Protein AF-A0A6H9HE46-F1 (afdb_monomer_lite)

Structure (mmCIF, N/CA/C/O backbone):
data_AF-A0A6H9HE46-F1
#
_entry.id   AF-A0A6H9HE46-F1
#
loop_
_atom_site.group_PDB
_atom_site.id
_atom_site.type_symbol
_atom_site.label_atom_id
_atom_site.label_alt_id
_atom_site.label_comp_id
_atom_site.label_asym_id
_atom_site.label_entity_id
_atom_site.label_seq_id
_atom_site.pdbx_PDB_ins_code
_atom_site.Cartn_x
_atom_site.Cartn_y
_atom_site.Cartn_z
_atom_site.occupancy
_atom_site.B_iso_or_equiv
_atom_site.auth_seq_id
_atom_site.auth_comp_id
_atom_site.auth_asym_id
_atom_site.auth_atom_id
_atom_site.pdbx_PDB_model_num
ATOM 1 N N . MET A 1 1 ? 27.588 -16.970 -37.500 1.00 55.94 1 MET A N 1
ATOM 2 C CA . MET A 1 1 ? 26.238 -16.510 -37.918 1.00 55.94 1 MET A CA 1
ATOM 3 C C . MET A 1 1 ? 25.131 -16.925 -36.944 1.00 55.94 1 MET A C 1
ATOM 5 O O . MET A 1 1 ? 24.360 -16.052 -36.568 1.00 55.94 1 MET A O 1
ATOM 9 N N . LEU A 1 2 ? 25.079 -18.179 -36.468 1.00 60.00 2 LEU A N 1
ATOM 10 C CA . LEU A 1 2 ? 24.077 -18.657 -35.490 1.00 60.00 2 LEU A CA 1
ATOM 11 C C . LEU A 1 2 ? 24.000 -17.838 -34.185 1.00 60.00 2 LEU A C 1
ATOM 13 O O . LEU A 1 2 ? 22.907 -17.497 -33.747 1.00 60.00 2 LEU A O 1
ATOM 17 N N . SER A 1 3 ? 25.140 -17.443 -33.608 1.00 67.25 3 SER A N 1
ATOM 18 C CA . SER A 1 3 ? 25.169 -16.643 -32.368 1.00 67.25 3 SER A CA 1
ATOM 19 C C . SER A 1 3 ? 24.551 -15.243 -32.541 1.00 67.25 3 SER A C 1
ATOM 21 O O . SER A 1 3 ? 23.780 -14.802 -31.695 1.00 67.25 3 SER A O 1
ATOM 23 N N . ALA A 1 4 ? 24.781 -14.574 -33.677 1.00 70.12 4 ALA A N 1
ATOM 24 C CA . ALA A 1 4 ? 24.223 -13.246 -33.942 1.00 70.12 4 ALA A CA 1
ATOM 25 C C . ALA A 1 4 ? 22.704 -13.277 -34.197 1.00 70.12 4 ALA A C 1
ATOM 27 O O . ALA A 1 4 ? 21.994 -12.367 -33.769 1.00 70.12 4 ALA A O 1
ATOM 28 N N . MET A 1 5 ? 22.192 -14.321 -34.863 1.00 76.12 5 MET A N 1
ATOM 29 C CA . MET A 1 5 ? 20.745 -14.532 -35.011 1.00 76.12 5 MET A CA 1
ATOM 30 C C . MET A 1 5 ? 20.081 -14.854 -33.671 1.00 76.12 5 MET A C 1
ATOM 32 O O . MET A 1 5 ? 19.032 -14.290 -33.376 1.00 76.12 5 MET A O 1
ATOM 36 N N . PHE A 1 6 ? 20.710 -15.693 -32.843 1.00 78.00 6 PHE A N 1
ATOM 37 C CA . PHE A 1 6 ? 20.200 -16.031 -31.514 1.00 78.00 6 PHE A CA 1
ATOM 38 C C . PHE A 1 6 ? 20.142 -14.802 -30.597 1.00 78.00 6 PHE A C 1
ATOM 40 O O . PHE A 1 6 ? 19.105 -14.532 -30.004 1.00 78.00 6 PHE A O 1
ATOM 47 N N . ILE A 1 7 ? 21.203 -13.986 -30.560 1.00 81.00 7 ILE A N 1
ATOM 48 C CA . ILE A 1 7 ? 21.233 -12.733 -29.786 1.00 81.00 7 ILE A CA 1
ATOM 49 C C . ILE A 1 7 ? 20.117 -11.780 -30.238 1.00 81.00 7 ILE A C 1
ATOM 51 O O . ILE A 1 7 ? 19.385 -11.252 -29.405 1.00 81.00 7 ILE A O 1
ATOM 55 N N . ARG A 1 8 ? 19.937 -11.586 -31.551 1.00 82.56 8 ARG A N 1
ATOM 56 C CA . ARG A 1 8 ? 18.868 -10.722 -32.084 1.00 82.56 8 ARG A CA 1
ATOM 57 C C . ARG A 1 8 ? 17.475 -11.250 -31.743 1.00 82.56 8 ARG A C 1
ATOM 59 O O . ARG A 1 8 ? 16.624 -10.463 -31.344 1.00 82.56 8 ARG A O 1
ATOM 66 N N . ALA A 1 9 ? 17.255 -12.559 -31.858 1.00 84.50 9 ALA A N 1
ATOM 67 C CA . ALA A 1 9 ? 15.988 -13.183 -31.491 1.00 84.50 9 ALA A CA 1
ATOM 68 C C . ALA A 1 9 ? 15.675 -12.975 -30.003 1.00 84.50 9 ALA A C 1
ATOM 70 O O . ALA A 1 9 ? 14.571 -12.555 -29.669 1.00 84.50 9 ALA A O 1
ATOM 71 N N . THR A 1 10 ? 16.656 -13.164 -29.116 1.00 84.50 10 THR A N 1
ATOM 72 C CA . THR A 1 10 ? 16.484 -12.932 -27.676 1.00 84.50 10 THR A CA 1
ATOM 73 C C . THR A 1 10 ? 16.150 -11.474 -27.368 1.00 84.50 10 THR A C 1
ATOM 75 O O . THR A 1 10 ? 15.256 -11.222 -26.562 1.00 84.50 10 THR A O 1
ATOM 78 N N . ILE A 1 11 ? 16.800 -10.507 -28.027 1.00 86.31 11 ILE A N 1
ATOM 79 C CA . ILE A 1 11 ? 16.490 -9.075 -27.858 1.00 86.31 11 ILE A CA 1
ATOM 80 C C . ILE A 1 11 ? 15.048 -8.777 -28.282 1.00 86.31 11 ILE A C 1
ATOM 82 O O . ILE A 1 11 ? 14.308 -8.147 -27.529 1.00 86.31 11 ILE A O 1
ATOM 86 N N . VAL A 1 12 ? 14.628 -9.260 -29.455 1.00 86.56 12 VAL A N 1
ATOM 87 C CA . VAL A 1 12 ? 13.271 -9.032 -29.976 1.00 86.56 12 VAL A CA 1
ATOM 88 C C . VAL A 1 12 ? 12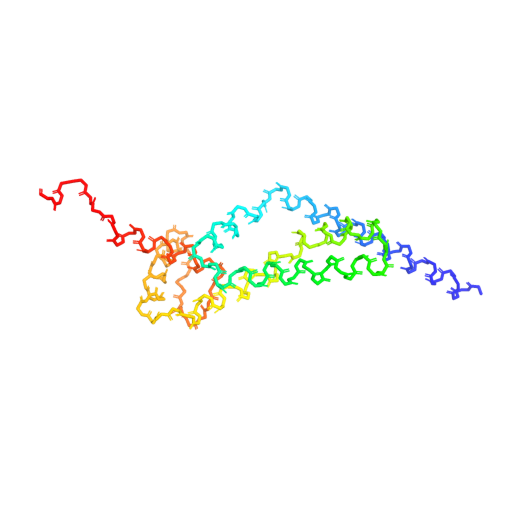.219 -9.674 -29.073 1.00 86.56 12 VAL A C 1
ATOM 90 O O . VAL A 1 12 ? 11.246 -9.016 -28.712 1.00 86.56 12 VAL A O 1
ATOM 93 N N . VAL A 1 13 ? 12.425 -10.922 -28.647 1.00 88.44 13 VAL A N 1
ATOM 94 C CA . VAL A 1 13 ? 11.508 -11.610 -27.724 1.00 88.44 13 VAL A CA 1
ATOM 95 C C . VAL A 1 13 ? 11.434 -10.870 -26.387 1.00 88.44 13 VAL A C 1
ATOM 97 O O . VAL A 1 13 ? 10.339 -10.634 -25.885 1.00 88.44 13 VAL A O 1
ATOM 100 N N . SER A 1 14 ? 12.569 -10.424 -25.843 1.00 82.75 14 SER A N 1
ATOM 101 C CA . SER A 1 14 ? 12.611 -9.660 -24.588 1.00 82.75 14 SER A CA 1
ATOM 102 C C . SER A 1 14 ? 11.872 -8.324 -24.704 1.00 82.75 14 SER A C 1
ATOM 104 O O . SER A 1 14 ? 11.118 -7.961 -23.803 1.00 82.75 14 SER A O 1
ATOM 106 N N . MET A 1 15 ? 12.027 -7.612 -25.827 1.00 84.94 15 MET A N 1
ATOM 107 C CA . MET A 1 15 ? 11.269 -6.387 -26.102 1.00 84.94 15 MET A CA 1
ATOM 108 C C . MET A 1 15 ? 9.767 -6.658 -26.198 1.00 84.94 15 MET A C 1
ATOM 110 O O . MET A 1 15 ? 8.986 -5.926 -25.598 1.00 84.94 15 MET A O 1
ATOM 114 N N . LEU A 1 16 ? 9.353 -7.710 -26.910 1.00 86.75 16 LEU A N 1
ATOM 115 C CA . LEU A 1 16 ? 7.938 -8.068 -27.033 1.00 86.75 16 LEU A CA 1
ATOM 116 C C . LEU A 1 16 ? 7.320 -8.411 -25.674 1.00 86.75 16 LEU A C 1
ATOM 118 O O . LEU A 1 16 ? 6.225 -7.944 -25.368 1.00 86.75 16 LEU A O 1
ATOM 122 N N . VAL A 1 17 ? 8.039 -9.161 -24.835 1.00 85.81 17 VAL A N 1
ATOM 123 C CA . VAL A 1 17 ? 7.607 -9.474 -23.465 1.00 85.81 17 VAL A CA 1
ATOM 124 C C . VAL A 1 17 ? 7.487 -8.201 -22.626 1.00 85.81 17 VAL A C 1
ATOM 126 O O . VAL A 1 17 ? 6.484 -8.023 -21.938 1.00 85.81 17 VAL A O 1
ATOM 129 N N . ALA A 1 18 ? 8.458 -7.288 -22.711 1.00 80.94 18 ALA A N 1
ATOM 130 C CA . ALA A 1 18 ? 8.410 -6.019 -21.988 1.00 80.94 18 ALA A CA 1
ATOM 131 C C . ALA A 1 18 ? 7.213 -5.155 -22.420 1.00 80.94 18 ALA A C 1
ATOM 133 O O . ALA A 1 18 ? 6.494 -4.629 -21.572 1.00 80.94 18 ALA A O 1
ATOM 134 N N . VAL A 1 19 ? 6.948 -5.053 -23.726 1.00 84.00 19 VAL A N 1
ATOM 135 C CA . VAL A 1 19 ? 5.790 -4.317 -24.260 1.00 84.00 19 VAL A CA 1
ATOM 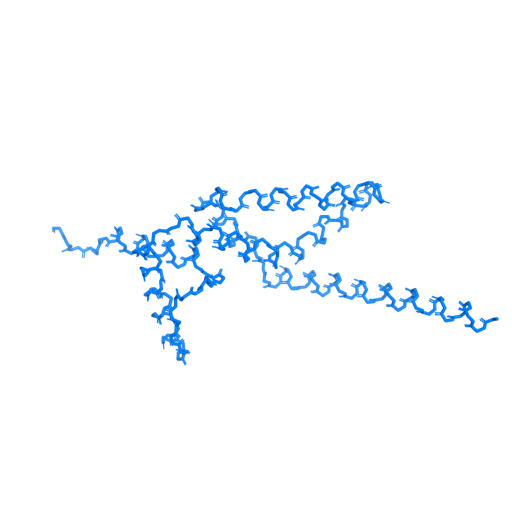136 C C . VAL A 1 19 ? 4.479 -4.954 -23.802 1.00 84.00 19 VAL A C 1
ATOM 138 O O . VAL A 1 19 ? 3.595 -4.245 -23.324 1.00 84.00 19 VAL A O 1
ATOM 141 N N . ALA A 1 20 ? 4.355 -6.281 -23.884 1.00 84.75 20 ALA A N 1
ATOM 142 C CA . ALA A 1 20 ? 3.165 -6.991 -23.424 1.00 84.75 20 ALA A CA 1
ATOM 143 C C . ALA A 1 20 ? 2.930 -6.804 -21.916 1.00 84.75 20 ALA A C 1
ATOM 145 O O . ALA A 1 20 ? 1.796 -6.579 -21.500 1.00 84.75 20 ALA A O 1
ATOM 146 N N . ALA A 1 21 ? 3.990 -6.829 -21.103 1.00 82.31 21 ALA A N 1
ATOM 147 C CA . ALA A 1 21 ? 3.908 -6.583 -19.666 1.00 82.31 21 ALA A CA 1
ATOM 148 C C . ALA A 1 21 ? 3.455 -5.149 -19.350 1.00 82.31 21 ALA A C 1
ATOM 150 O O . ALA A 1 21 ? 2.609 -4.951 -18.479 1.00 82.31 21 ALA A O 1
ATOM 151 N N . ILE A 1 22 ? 3.969 -4.154 -20.079 1.00 82.69 22 ILE A N 1
ATOM 152 C CA . ILE A 1 22 ? 3.571 -2.751 -19.919 1.00 82.69 22 ILE A CA 1
ATOM 153 C C . ILE A 1 22 ? 2.105 -2.556 -20.311 1.00 82.69 22 ILE A C 1
ATOM 155 O O . ILE A 1 22 ? 1.339 -1.980 -19.541 1.00 82.69 22 ILE A O 1
ATOM 159 N N . LEU A 1 23 ? 1.695 -3.060 -21.478 1.00 85.38 23 LEU A N 1
ATOM 160 C CA . LEU A 1 23 ? 0.317 -2.938 -21.957 1.00 85.38 23 LEU A CA 1
ATOM 161 C C . LEU A 1 23 ? -0.664 -3.695 -21.054 1.00 85.38 23 LEU A C 1
ATOM 163 O O . LEU A 1 23 ? -1.694 -3.144 -20.675 1.00 85.38 23 LEU A O 1
ATOM 167 N N . GLY A 1 24 ? -0.329 -4.923 -20.654 1.00 82.38 24 GLY A N 1
ATOM 168 C CA . GLY A 1 24 ? -1.127 -5.703 -19.708 1.00 82.38 24 GLY A CA 1
ATOM 169 C C . GLY A 1 24 ? -1.236 -5.019 -18.344 1.00 82.38 24 GLY A C 1
ATOM 170 O O . GLY A 1 24 ? -2.329 -4.917 -17.788 1.00 82.38 24 GLY A O 1
ATOM 171 N N . GLY A 1 25 ? -0.126 -4.472 -17.839 1.00 80.50 25 GLY A N 1
ATOM 172 C CA . GLY A 1 25 ? -0.104 -3.670 -16.618 1.00 80.50 25 GLY A CA 1
ATOM 173 C C . GLY A 1 25 ? -0.990 -2.428 -16.717 1.00 80.50 25 GLY A C 1
ATOM 174 O O . GLY A 1 25 ? -1.740 -2.140 -15.788 1.00 80.50 25 GLY A O 1
ATOM 175 N N . LEU A 1 26 ? -0.976 -1.737 -17.860 1.00 81.69 26 LEU A N 1
ATOM 176 C CA . LEU A 1 26 ? -1.824 -0.573 -18.115 1.00 81.69 26 LEU A CA 1
ATOM 177 C C . LEU A 1 26 ? -3.316 -0.936 -18.109 1.00 81.69 26 LEU A C 1
ATOM 179 O O . LEU A 1 26 ? -4.118 -0.236 -17.495 1.00 81.69 26 LEU A O 1
ATOM 183 N N . VAL A 1 27 ? -3.690 -2.049 -18.747 1.00 85.19 27 VAL A N 1
ATOM 184 C CA . VAL A 1 27 ? -5.078 -2.543 -18.755 1.00 85.19 27 VAL A CA 1
ATOM 185 C C . VAL A 1 27 ? -5.551 -2.843 -17.333 1.00 85.19 27 VAL A C 1
ATOM 187 O O . VAL A 1 27 ? -6.631 -2.399 -16.942 1.00 85.19 27 VAL A O 1
ATOM 190 N N . LEU A 1 28 ? -4.735 -3.537 -16.535 1.00 80.00 28 LEU A N 1
ATOM 191 C CA . LEU A 1 28 ? -5.055 -3.820 -15.133 1.00 80.00 28 LEU A CA 1
ATOM 192 C C . LEU A 1 28 ? -5.206 -2.537 -14.311 1.00 80.00 28 LEU A C 1
ATOM 194 O O . LEU A 1 28 ? -6.128 -2.429 -13.503 1.00 80.00 28 LEU A O 1
ATOM 198 N N . LEU A 1 29 ? -4.335 -1.556 -14.549 1.00 81.62 29 LEU A N 1
ATOM 199 C CA . LEU A 1 29 ? -4.355 -0.271 -13.861 1.00 81.62 29 LEU A CA 1
ATOM 200 C C . LEU A 1 29 ? -5.634 0.527 -14.156 1.00 81.62 29 LEU A C 1
ATOM 202 O O . LEU A 1 29 ? -6.172 1.168 -13.255 1.00 81.62 29 LEU A O 1
ATOM 206 N N . LEU A 1 30 ? -6.145 0.451 -15.388 1.00 83.56 30 LEU A N 1
ATOM 207 C CA . LEU A 1 30 ? -7.397 1.095 -15.792 1.00 83.56 30 LEU A CA 1
ATOM 208 C C . LEU A 1 30 ? -8.639 0.358 -15.272 1.00 83.56 30 LEU A C 1
ATOM 210 O O . LEU A 1 30 ? -9.610 0.999 -14.881 1.00 83.56 30 LEU A O 1
ATOM 214 N N . GLN A 1 31 ? -8.620 -0.977 -15.242 1.00 84.56 31 GLN A N 1
ATOM 215 C CA . GLN A 1 31 ? -9.752 -1.774 -14.752 1.00 84.56 31 GLN A CA 1
ATOM 216 C C . GLN A 1 31 ? -9.879 -1.754 -13.226 1.00 84.56 31 GLN A C 1
ATOM 218 O O . GLN A 1 31 ? -10.983 -1.842 -12.687 1.00 84.56 31 GLN A O 1
ATOM 223 N N . ARG A 1 32 ? -8.750 -1.694 -12.515 1.00 81.06 32 ARG A N 1
ATOM 224 C CA . ARG A 1 32 ? -8.687 -1.740 -11.052 1.00 81.06 32 ARG A CA 1
ATOM 225 C C . ARG A 1 32 ? -7.713 -0.679 -10.544 1.00 81.06 32 ARG A C 1
ATOM 227 O O . ARG A 1 32 ? -6.598 -1.011 -10.132 1.00 81.06 32 ARG A O 1
ATOM 234 N N . PRO A 1 33 ? -8.132 0.597 -10.550 1.00 82.19 33 PRO A N 1
ATOM 235 C CA . PRO A 1 33 ? -7.285 1.685 -10.098 1.00 82.19 33 PRO A CA 1
ATOM 236 C C . PRO A 1 33 ? -6.968 1.523 -8.611 1.00 82.19 33 PRO A C 1
ATOM 238 O O . PRO A 1 33 ? -7.854 1.540 -7.757 1.00 82.19 33 PRO A O 1
ATOM 241 N N . TRP A 1 34 ? -5.688 1.358 -8.288 1.00 84.12 34 TRP A N 1
ATOM 242 C CA . TRP A 1 34 ? -5.232 1.187 -6.907 1.00 84.12 34 TRP A CA 1
ATOM 243 C C . TRP A 1 34 ? -5.087 2.523 -6.168 1.00 84.12 34 TRP A C 1
ATOM 245 O O . TRP A 1 34 ? -5.156 2.564 -4.940 1.00 84.12 34 TRP A O 1
ATOM 255 N N . TRP A 1 35 ? -4.896 3.629 -6.894 1.00 82.06 35 TRP A N 1
ATOM 256 C CA . TRP A 1 35 ? -4.601 4.931 -6.294 1.00 82.06 35 TRP A CA 1
ATOM 257 C C . TRP A 1 35 ? -5.686 5.452 -5.340 1.00 82.06 35 TRP A C 1
ATOM 259 O O . TRP A 1 35 ? -5.291 6.015 -4.324 1.00 82.06 35 TRP A O 1
ATOM 269 N N . PRO A 1 36 ? -7.010 5.250 -5.535 1.00 85.31 36 PRO A N 1
ATOM 270 C CA . PRO A 1 36 ? -7.994 5.760 -4.581 1.00 85.31 36 PRO A CA 1
ATOM 271 C C . PRO A 1 36 ? -7.842 5.111 -3.202 1.00 85.31 36 PRO A C 1
ATOM 273 O O . PRO A 1 36 ? -7.938 5.787 -2.178 1.00 85.31 36 PRO A O 1
ATOM 276 N N . SER A 1 37 ? -7.550 3.805 -3.165 1.00 84.62 37 SER A N 1
ATOM 277 C CA . SER A 1 37 ? -7.372 3.085 -1.904 1.00 84.62 37 SER A CA 1
ATOM 278 C C . SER A 1 37 ? -6.086 3.513 -1.202 1.00 84.62 37 SER A C 1
ATOM 280 O O . SER A 1 37 ? -6.107 3.738 0.005 1.00 84.62 37 SER A O 1
ATOM 282 N N . VAL A 1 38 ? -4.992 3.697 -1.944 1.00 85.56 38 VAL A N 1
ATOM 283 C CA . VAL A 1 38 ? -3.713 4.138 -1.374 1.00 85.56 38 VAL A CA 1
ATOM 284 C C . VAL A 1 38 ? -3.751 5.604 -0.949 1.00 85.56 38 VAL A C 1
ATOM 286 O O . VAL A 1 38 ? -3.196 5.928 0.097 1.00 85.56 38 VAL A O 1
ATOM 289 N N . VAL A 1 39 ? -4.451 6.484 -1.672 1.00 87.75 39 VAL A N 1
ATOM 290 C CA . VAL A 1 39 ? -4.677 7.877 -1.248 1.00 87.75 39 VAL A CA 1
ATOM 291 C C . VAL A 1 39 ? -5.450 7.903 0.068 1.00 87.75 39 VAL A C 1
ATOM 293 O O . VAL A 1 39 ? -5.022 8.567 1.011 1.00 87.75 39 VAL A O 1
ATOM 296 N N . PHE A 1 40 ? -6.528 7.119 0.178 1.00 87.38 40 PHE A N 1
ATOM 297 C CA . PHE A 1 40 ? -7.275 6.999 1.430 1.00 87.38 40 PHE A CA 1
ATOM 298 C C . PHE A 1 40 ? -6.393 6.471 2.574 1.00 87.38 40 PHE A C 1
ATOM 300 O O . PHE A 1 40 ? -6.346 7.071 3.645 1.00 87.38 40 PHE A O 1
ATOM 307 N N . GLN A 1 41 ? -5.648 5.386 2.345 1.00 87.94 41 GLN A N 1
ATOM 308 C CA . GLN A 1 41 ? -4.760 4.792 3.352 1.00 87.94 41 GLN A CA 1
ATOM 309 C C . GLN A 1 41 ? -3.631 5.743 3.768 1.00 87.94 41 GLN A C 1
ATOM 311 O O . GLN A 1 41 ? -3.287 5.809 4.945 1.00 87.94 41 GLN A O 1
ATOM 316 N N . THR A 1 42 ? -3.107 6.536 2.832 1.00 88.25 42 THR A N 1
ATOM 317 C CA . THR A 1 42 ? -2.129 7.593 3.124 1.00 88.25 42 THR A CA 1
ATOM 318 C C . THR A 1 42 ? -2.737 8.695 3.979 1.00 88.25 42 THR A C 1
ATOM 320 O O . THR A 1 42 ? -2.078 9.164 4.899 1.00 88.25 42 THR A O 1
ATOM 323 N N . GLY A 1 43 ? -3.993 9.072 3.729 1.00 87.75 43 GLY A N 1
ATOM 324 C CA . GLY A 1 43 ? -4.715 10.028 4.569 1.00 87.75 43 GLY A CA 1
ATOM 325 C C . GLY A 1 43 ? -4.895 9.533 6.006 1.00 87.75 43 GLY A C 1
ATOM 326 O O . GLY A 1 43 ? -4.708 10.302 6.942 1.00 87.75 43 GLY A O 1
ATOM 327 N N . GLN A 1 44 ? -5.187 8.241 6.188 1.00 87.31 44 GLN A N 1
ATOM 328 C CA . GLN A 1 44 ? -5.339 7.631 7.516 1.00 87.31 44 GLN A CA 1
ATOM 329 C C . GLN A 1 44 ? -3.996 7.432 8.233 1.00 87.31 44 GLN A C 1
ATOM 331 O O . GLN A 1 44 ? -3.884 7.635 9.439 1.00 87.31 44 GLN A O 1
ATOM 336 N N . ARG A 1 45 ? -2.955 7.007 7.504 1.00 88.50 45 ARG A N 1
ATOM 337 C CA . ARG A 1 45 ? -1.645 6.637 8.062 1.00 88.50 45 ARG A CA 1
ATOM 338 C C . ARG A 1 45 ? -0.498 7.251 7.250 1.00 88.50 45 ARG A C 1
ATOM 340 O O . ARG A 1 45 ? 0.299 6.523 6.649 1.00 88.50 45 ARG A O 1
ATOM 347 N N . PRO A 1 46 ? -0.332 8.586 7.276 1.00 90.00 46 PRO A N 1
ATOM 348 C CA . PRO A 1 46 ? 0.648 9.271 6.433 1.00 90.00 46 PRO A CA 1
ATOM 349 C C . PRO A 1 46 ? 2.081 8.840 6.747 1.00 90.00 46 PRO A C 1
ATOM 351 O O . PRO A 1 46 ? 2.864 8.596 5.835 1.00 90.00 46 PRO A O 1
ATOM 354 N N . ARG A 1 47 ? 2.416 8.644 8.029 1.00 90.25 47 ARG A N 1
ATOM 355 C CA . ARG A 1 47 ? 3.757 8.203 8.452 1.00 90.25 47 ARG A CA 1
ATOM 356 C C . ARG A 1 47 ? 4.124 6.803 7.953 1.00 90.25 47 ARG A C 1
ATOM 358 O O . ARG A 1 47 ? 5.303 6.528 7.772 1.00 90.25 47 ARG A O 1
ATOM 365 N N . ALA A 1 48 ? 3.136 5.938 7.722 1.00 89.62 48 ALA A N 1
ATOM 366 C CA . ALA A 1 48 ? 3.374 4.590 7.218 1.00 89.62 48 ALA A CA 1
ATOM 367 C C . ALA A 1 48 ? 3.451 4.555 5.685 1.00 89.62 48 ALA A C 1
ATOM 369 O O . ALA A 1 48 ? 4.287 3.839 5.151 1.00 89.62 48 ALA A O 1
ATOM 370 N N . TYR A 1 49 ? 2.621 5.325 4.970 1.00 90.25 49 TYR A N 1
ATOM 371 C CA . TYR A 1 49 ? 2.516 5.248 3.503 1.00 90.25 49 TYR A CA 1
ATOM 372 C C . TYR A 1 49 ? 3.374 6.272 2.758 1.00 90.25 49 TYR A C 1
ATOM 374 O O . TYR A 1 49 ? 3.966 5.934 1.732 1.00 90.25 49 TYR A O 1
ATOM 382 N N . ALA A 1 50 ? 3.471 7.510 3.255 1.00 90.06 50 ALA A N 1
ATOM 383 C CA . ALA A 1 50 ? 4.134 8.597 2.536 1.00 90.06 50 ALA A CA 1
ATOM 384 C C . ALA A 1 50 ? 5.624 8.323 2.253 1.00 90.06 50 ALA A C 1
ATOM 386 O O . ALA A 1 50 ? 6.037 8.547 1.114 1.00 90.06 50 ALA A O 1
ATOM 387 N N . PRO A 1 51 ? 6.431 7.775 3.191 1.00 91.69 51 PRO A N 1
ATOM 388 C CA . PRO A 1 51 ? 7.832 7.463 2.906 1.00 91.69 51 PRO A CA 1
ATOM 389 C C . PRO A 1 51 ? 7.996 6.427 1.791 1.00 91.69 51 PRO A C 1
ATOM 391 O O . PRO A 1 51 ? 8.872 6.572 0.942 1.00 91.69 51 PRO A O 1
ATOM 394 N N . TRP A 1 52 ? 7.132 5.407 1.746 1.00 91.00 52 TRP A N 1
ATOM 395 C CA . TRP A 1 52 ? 7.173 4.394 0.690 1.00 91.00 52 TRP A CA 1
ATOM 396 C C . TRP A 1 52 ? 6.708 4.952 -0.653 1.00 91.00 52 TRP A C 1
ATOM 398 O O . TRP A 1 52 ? 7.358 4.691 -1.661 1.00 91.00 52 TRP A O 1
ATOM 408 N N . LEU A 1 53 ? 5.635 5.747 -0.686 1.00 89.56 53 LEU A N 1
ATOM 409 C CA . LEU A 1 53 ? 5.158 6.406 -1.908 1.00 89.56 53 LEU A CA 1
ATOM 410 C C . LEU A 1 53 ? 6.215 7.339 -2.496 1.00 89.56 53 LEU A C 1
ATOM 412 O O . LEU A 1 53 ? 6.617 7.163 -3.643 1.00 89.56 53 LEU A O 1
ATOM 416 N N . ILE A 1 54 ? 6.697 8.289 -1.695 1.00 91.25 54 ILE A N 1
ATOM 417 C CA . ILE A 1 54 ? 7.663 9.297 -2.139 1.00 91.25 54 ILE A CA 1
ATOM 418 C C . ILE A 1 54 ? 9.002 8.635 -2.457 1.00 91.25 54 ILE A C 1
ATOM 420 O O . ILE A 1 54 ? 9.571 8.889 -3.513 1.00 91.25 54 ILE A O 1
ATOM 424 N N . GLY A 1 55 ? 9.491 7.753 -1.581 1.00 91.69 55 GLY A N 1
ATOM 425 C CA . GLY A 1 55 ? 10.789 7.102 -1.744 1.00 91.69 55 GLY A CA 1
ATOM 426 C C . GLY A 1 55 ? 10.848 6.198 -2.972 1.00 91.69 55 GLY A C 1
ATOM 427 O O . GLY A 1 55 ? 11.803 6.273 -3.741 1.00 91.69 55 GLY A O 1
ATOM 428 N N . THR A 1 56 ? 9.818 5.377 -3.204 1.00 92.25 56 THR A N 1
ATOM 429 C CA . THR A 1 56 ? 9.790 4.506 -4.392 1.00 92.25 56 THR A CA 1
ATOM 430 C C . THR A 1 56 ? 9.604 5.303 -5.679 1.00 92.25 56 THR A C 1
ATOM 432 O O . THR A 1 56 ? 10.256 4.985 -6.671 1.00 92.25 56 THR A O 1
ATOM 435 N N . PHE A 1 57 ? 8.774 6.353 -5.669 1.00 92.75 57 PHE A N 1
ATOM 436 C CA . PHE A 1 57 ? 8.608 7.218 -6.834 1.00 92.75 57 PHE A CA 1
ATOM 437 C C . PHE A 1 57 ? 9.907 7.950 -7.165 1.00 92.75 57 PHE A C 1
ATOM 439 O O . PHE A 1 57 ? 10.367 7.888 -8.301 1.00 92.75 57 PHE A O 1
ATOM 446 N N . ALA A 1 58 ? 10.539 8.577 -6.168 1.00 92.94 58 ALA A N 1
ATOM 447 C CA . ALA A 1 58 ? 11.805 9.278 -6.338 1.00 92.94 58 ALA A CA 1
ATOM 448 C C . ALA A 1 58 ? 12.901 8.339 -6.856 1.00 92.94 58 ALA A C 1
ATOM 450 O O . ALA A 1 58 ? 13.599 8.690 -7.803 1.00 92.94 58 ALA A O 1
ATOM 451 N N . ALA A 1 59 ? 13.015 7.127 -6.302 1.00 92.44 59 ALA A N 1
ATOM 452 C CA . ALA A 1 59 ? 13.990 6.144 -6.763 1.00 92.44 59 ALA A CA 1
ATOM 453 C C . ALA A 1 59 ? 13.790 5.792 -8.244 1.00 92.44 59 ALA A C 1
ATOM 455 O O . ALA A 1 59 ? 14.737 5.838 -9.026 1.00 92.44 59 ALA A O 1
ATOM 456 N N . VAL A 1 60 ? 12.556 5.486 -8.652 1.00 91.81 60 VAL A N 1
ATOM 457 C CA . VAL A 1 60 ? 12.260 5.106 -10.039 1.00 91.81 60 VAL A CA 1
ATOM 458 C C . VAL A 1 60 ? 12.411 6.299 -10.989 1.00 91.81 60 VAL A C 1
ATOM 460 O O . VAL A 1 60 ? 12.995 6.143 -12.057 1.00 91.81 60 VAL A O 1
ATOM 463 N N . ALA A 1 61 ? 11.972 7.495 -10.594 1.00 90.19 61 ALA A N 1
ATOM 464 C CA . ALA A 1 61 ? 12.125 8.719 -11.378 1.00 90.19 61 ALA A CA 1
ATOM 465 C C . ALA A 1 61 ? 13.600 9.085 -11.605 1.00 90.19 61 ALA A C 1
ATOM 467 O O . ALA A 1 61 ? 13.984 9.379 -12.737 1.00 90.19 61 ALA A O 1
ATOM 468 N N . VAL A 1 62 ? 14.431 9.013 -10.557 1.00 92.81 62 VAL A N 1
ATOM 469 C CA . VAL A 1 62 ? 15.878 9.256 -10.650 1.00 92.81 62 VAL A CA 1
ATOM 470 C C . VAL A 1 62 ? 16.524 8.227 -11.568 1.00 92.81 62 VAL A C 1
ATOM 472 O O . VAL A 1 62 ? 17.185 8.619 -12.521 1.00 92.81 62 VAL A O 1
ATOM 475 N N . LEU A 1 63 ? 16.279 6.929 -11.356 1.00 91.25 63 LEU A N 1
ATOM 476 C CA . LEU A 1 63 ? 16.828 5.877 -12.219 1.00 91.25 63 LEU A CA 1
ATOM 477 C C . LEU A 1 63 ? 16.403 6.079 -13.681 1.00 91.25 63 LEU A C 1
ATOM 479 O O . LEU A 1 63 ? 17.243 6.079 -14.578 1.00 91.25 63 LEU A O 1
ATOM 483 N N . GLY A 1 64 ? 15.114 6.318 -13.926 1.00 90.38 64 GLY A N 1
ATOM 484 C CA . GLY A 1 64 ? 14.584 6.577 -15.262 1.00 90.38 64 GLY A CA 1
ATOM 485 C C . GLY A 1 64 ? 15.27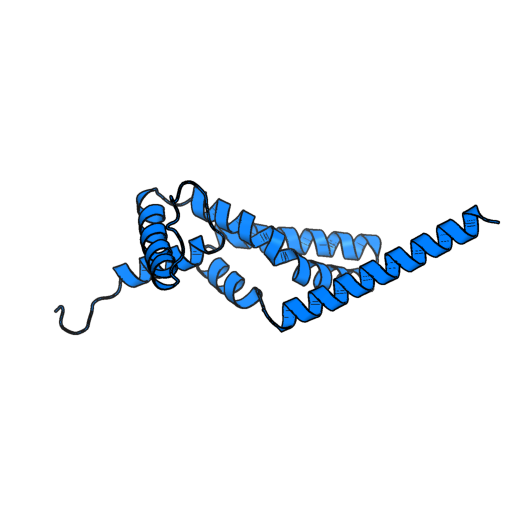1 7.748 -15.950 1.00 90.38 64 GLY A C 1
ATOM 486 O O . GLY A 1 64 ? 15.720 7.622 -17.088 1.00 90.38 64 GLY A O 1
ATOM 487 N N . TYR A 1 65 ? 15.396 8.871 -15.244 1.00 90.50 65 TYR A N 1
ATOM 488 C CA . TYR A 1 65 ? 16.040 10.064 -15.773 1.00 90.50 65 TYR A CA 1
ATOM 489 C C . TYR A 1 65 ? 17.540 9.857 -16.021 1.00 90.50 65 TYR A C 1
ATOM 491 O O . TYR A 1 65 ? 18.042 10.224 -17.080 1.00 90.50 65 TYR A O 1
ATOM 499 N N . THR A 1 66 ? 18.257 9.226 -15.087 1.00 91.69 66 THR A N 1
ATOM 500 C CA . THR A 1 66 ? 19.702 8.989 -15.204 1.00 91.69 66 THR A CA 1
ATOM 501 C C . THR A 1 66 ? 20.048 8.058 -16.368 1.00 91.69 66 THR A C 1
ATOM 503 O O . THR A 1 66 ? 21.038 8.303 -17.051 1.00 91.69 66 THR A O 1
ATOM 506 N N . PHE A 1 67 ? 19.251 7.014 -16.626 1.00 88.56 67 PHE A N 1
ATOM 507 C CA . PHE A 1 67 ? 19.554 6.035 -17.680 1.00 88.56 67 PHE A CA 1
ATOM 508 C C . PHE A 1 67 ? 19.008 6.403 -19.066 1.00 88.56 67 PHE A C 1
ATOM 510 O O . PHE A 1 67 ? 19.591 6.001 -20.070 1.00 88.56 67 PHE A O 1
ATOM 517 N N . LEU A 1 68 ? 17.882 7.119 -19.142 1.00 86.25 68 LEU A N 1
ATOM 518 C CA . LEU A 1 68 ? 17.123 7.304 -20.389 1.00 86.25 68 LEU A CA 1
ATOM 519 C C . LEU A 1 68 ? 16.714 8.772 -20.644 1.00 86.25 68 LEU A C 1
ATOM 521 O O . LEU A 1 68 ? 15.960 9.055 -21.578 1.00 86.25 68 LEU A O 1
ATOM 525 N N . GLY A 1 69 ? 17.190 9.719 -19.830 1.00 84.81 69 GLY A N 1
ATOM 526 C CA . GLY A 1 69 ? 16.902 11.148 -19.970 1.00 84.81 69 GLY A CA 1
ATOM 527 C C . GLY A 1 69 ? 15.417 11.491 -19.795 1.00 84.81 69 GLY A C 1
ATOM 528 O O . GLY A 1 69 ? 14.686 10.837 -19.050 1.00 84.81 69 GLY A O 1
ATOM 529 N N . GLY A 1 70 ? 14.941 12.523 -20.502 1.00 80.00 70 GLY A N 1
ATOM 530 C CA . GLY A 1 70 ? 13.557 13.010 -20.384 1.00 80.00 70 GLY A CA 1
ATOM 531 C C . GLY A 1 70 ? 12.488 11.970 -20.750 1.00 80.00 70 GLY A C 1
ATOM 532 O O . GLY A 1 70 ? 11.486 11.847 -20.049 1.00 80.00 70 GLY A O 1
ATOM 533 N N . ALA A 1 71 ? 12.720 11.160 -21.790 1.00 80.06 71 ALA A N 1
ATOM 534 C CA . ALA A 1 71 ? 11.824 10.055 -22.155 1.00 80.06 71 ALA A CA 1
ATOM 535 C C . ALA A 1 71 ? 11.826 8.933 -21.096 1.00 80.06 71 ALA A C 1
ATOM 537 O O . ALA A 1 71 ? 10.808 8.277 -20.861 1.00 80.06 71 ALA A O 1
ATOM 538 N N . GLY A 1 72 ? 12.956 8.763 -20.407 1.00 81.88 72 GLY A N 1
ATOM 539 C CA . GLY A 1 72 ? 13.117 7.857 -19.279 1.00 81.88 72 GLY A CA 1
ATOM 540 C C . GLY A 1 72 ? 12.188 8.138 -18.112 1.00 81.88 72 GLY A C 1
ATOM 541 O O . GLY A 1 72 ? 11.651 7.203 -17.524 1.00 81.88 72 GLY A O 1
ATOM 542 N N . LEU A 1 73 ? 11.944 9.415 -17.806 1.00 85.81 73 LEU A N 1
ATOM 543 C CA . LEU A 1 73 ? 11.073 9.813 -16.701 1.00 85.81 73 LEU A CA 1
ATOM 544 C C . LEU A 1 73 ? 9.621 9.361 -16.919 1.00 85.81 73 LEU A C 1
ATOM 546 O O . LEU A 1 73 ? 8.988 8.864 -15.987 1.00 85.81 73 LEU A O 1
ATOM 550 N N . ALA A 1 74 ? 9.103 9.487 -18.144 1.00 83.88 74 ALA A N 1
ATOM 551 C CA . ALA A 1 74 ? 7.743 9.063 -18.479 1.00 83.88 74 ALA A CA 1
ATOM 552 C C . ALA A 1 74 ? 7.585 7.539 -18.357 1.00 83.88 74 ALA A C 1
ATOM 554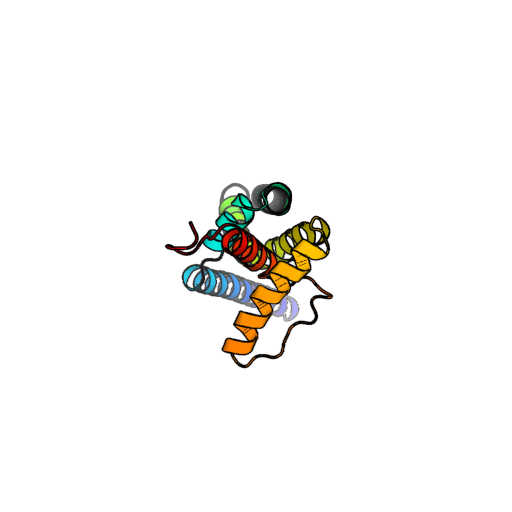 O O . ALA A 1 74 ? 6.658 7.058 -17.704 1.00 83.88 74 ALA A O 1
ATOM 555 N N . MET A 1 75 ? 8.534 6.780 -18.916 1.00 83.44 75 MET A N 1
ATOM 556 C CA . MET A 1 75 ? 8.553 5.316 -18.823 1.00 83.44 75 MET A CA 1
ATOM 557 C C . MET A 1 75 ? 8.684 4.833 -17.377 1.00 83.44 75 MET A C 1
ATOM 559 O O . MET A 1 75 ? 7.960 3.937 -16.948 1.00 83.44 75 MET A O 1
ATOM 563 N N . ALA A 1 76 ? 9.572 5.454 -16.606 1.00 88.44 76 ALA A N 1
ATOM 564 C CA . ALA A 1 76 ? 9.784 5.139 -15.203 1.00 88.44 76 ALA A CA 1
ATOM 565 C C . ALA A 1 76 ? 8.545 5.450 -14.353 1.00 88.44 76 ALA A C 1
ATOM 567 O O . ALA A 1 76 ? 8.134 4.628 -13.538 1.00 88.44 76 ALA A O 1
ATOM 568 N N . THR A 1 77 ? 7.890 6.585 -14.596 1.00 88.38 77 THR A N 1
ATOM 569 C CA . THR A 1 77 ? 6.629 6.937 -13.930 1.00 88.38 77 THR A CA 1
ATOM 570 C C . THR A 1 77 ? 5.539 5.909 -14.226 1.00 88.38 77 THR A C 1
ATOM 572 O O . THR A 1 77 ? 4.851 5.458 -13.313 1.00 88.38 77 THR A O 1
ATOM 575 N N . LEU A 1 78 ? 5.409 5.481 -15.483 1.00 86.44 78 LEU A N 1
ATOM 576 C CA . LEU A 1 78 ? 4.427 4.476 -15.881 1.00 86.44 78 LEU A CA 1
ATOM 577 C C . LEU A 1 78 ? 4.701 3.111 -15.230 1.00 86.44 78 LEU A C 1
ATOM 579 O O . LEU A 1 78 ? 3.790 2.482 -14.693 1.00 86.44 78 LEU A O 1
ATOM 583 N N . LEU A 1 79 ? 5.966 2.683 -15.205 1.00 86.38 79 LEU A N 1
ATOM 584 C CA . LEU A 1 79 ? 6.389 1.474 -14.493 1.00 86.38 79 LEU A CA 1
ATOM 585 C C . LEU A 1 79 ? 6.114 1.571 -12.994 1.00 86.38 79 LEU A C 1
ATOM 587 O O . LEU A 1 79 ? 5.635 0.608 -12.397 1.00 86.38 79 LEU A O 1
ATOM 591 N N . TRP A 1 80 ? 6.372 2.731 -12.389 1.00 90.25 80 TRP A N 1
ATOM 592 C CA . TRP A 1 80 ? 6.048 2.963 -10.990 1.00 90.25 80 TRP A CA 1
ATOM 593 C C . TRP A 1 80 ? 4.550 2.807 -10.751 1.00 90.25 80 TRP A C 1
ATOM 595 O O . TRP A 1 80 ? 4.178 2.066 -9.856 1.00 90.25 80 TRP A O 1
ATOM 605 N N . PHE A 1 81 ? 3.680 3.385 -11.580 1.00 86.81 81 PHE A N 1
ATOM 606 C CA . PHE A 1 81 ? 2.233 3.203 -11.436 1.00 86.81 81 PHE A CA 1
ATOM 607 C C . PHE A 1 81 ? 1.801 1.731 -11.491 1.00 86.81 81 PHE A C 1
ATOM 609 O O . PHE A 1 81 ? 0.918 1.330 -10.734 1.00 86.81 81 PHE A O 1
ATOM 616 N N . ILE A 1 82 ? 2.432 0.916 -12.338 1.00 85.31 82 ILE A N 1
ATOM 617 C CA . ILE A 1 82 ? 2.130 -0.518 -12.453 1.00 85.31 82 ILE A CA 1
ATOM 618 C C . ILE A 1 82 ? 2.630 -1.296 -11.222 1.00 85.31 82 ILE A C 1
ATOM 620 O O . ILE A 1 82 ? 1.925 -2.161 -10.704 1.00 85.31 82 ILE A O 1
ATOM 624 N N . LEU A 1 83 ? 3.837 -0.994 -10.734 1.00 85.94 83 LEU A N 1
ATOM 625 C CA . LEU A 1 83 ? 4.526 -1.790 -9.707 1.00 85.94 83 LEU A CA 1
ATOM 626 C C . LEU A 1 83 ? 4.309 -1.289 -8.271 1.00 85.94 83 LEU A C 1
ATOM 628 O O . LEU A 1 83 ? 4.408 -2.067 -7.320 1.00 85.94 83 LEU A O 1
ATOM 632 N N . ALA A 1 84 ? 3.989 -0.009 -8.104 1.00 87.06 84 ALA A N 1
ATOM 633 C CA . ALA A 1 84 ? 3.741 0.657 -6.831 1.00 87.06 84 ALA A CA 1
ATOM 634 C C . ALA A 1 84 ? 2.823 -0.136 -5.892 1.00 87.06 84 ALA A C 1
ATOM 636 O O . ALA A 1 84 ? 3.237 -0.363 -4.756 1.00 87.06 84 ALA A O 1
ATOM 637 N N . PRO A 1 85 ? 1.632 -0.621 -6.298 1.00 83.56 85 PRO A N 1
ATOM 638 C CA . PRO A 1 85 ? 0.745 -1.319 -5.370 1.00 83.56 85 PRO A CA 1
ATOM 639 C C . PRO A 1 85 ? 1.375 -2.596 -4.801 1.00 83.56 85 PRO A C 1
ATOM 641 O O . PRO A 1 85 ? 1.234 -2.859 -3.609 1.00 83.56 85 PRO A O 1
ATOM 644 N N . ALA A 1 86 ? 2.134 -3.348 -5.604 1.00 84.81 86 ALA A N 1
ATOM 645 C CA . ALA A 1 86 ? 2.806 -4.567 -5.152 1.00 84.81 86 ALA A CA 1
ATOM 646 C C . ALA A 1 86 ? 3.953 -4.285 -4.166 1.00 84.81 86 ALA A C 1
ATOM 648 O O . ALA A 1 86 ? 4.276 -5.117 -3.319 1.00 84.81 86 ALA A O 1
ATOM 649 N N . VAL A 1 87 ? 4.575 -3.107 -4.256 1.00 87.75 87 VAL A N 1
ATOM 650 C CA . VAL A 1 87 ? 5.712 -2.726 -3.407 1.00 87.75 87 VAL A CA 1
ATOM 651 C C . VAL A 1 87 ? 5.255 -1.999 -2.145 1.00 87.75 87 VAL A C 1
ATOM 653 O O . VAL A 1 87 ? 5.725 -2.325 -1.051 1.00 87.75 87 VAL A O 1
ATOM 656 N N . ILE A 1 88 ? 4.367 -1.019 -2.305 1.00 89.56 88 ILE A N 1
ATOM 657 C CA . ILE A 1 88 ? 3.950 -0.065 -1.277 1.00 89.56 88 ILE A CA 1
ATOM 658 C C . ILE A 1 88 ? 2.936 -0.702 -0.340 1.00 89.56 88 ILE A C 1
ATOM 660 O O . ILE A 1 88 ? 3.138 -0.634 0.868 1.00 89.56 88 ILE A O 1
ATOM 664 N N . VAL A 1 89 ? 1.878 -1.338 -0.861 1.00 87.88 89 VAL A N 1
ATOM 665 C CA . VAL A 1 89 ? 0.766 -1.818 -0.022 1.00 87.88 89 VAL A CA 1
ATOM 666 C C . VAL A 1 89 ? 1.250 -2.807 1.040 1.00 87.88 89 VAL A C 1
ATOM 668 O O . VAL A 1 89 ? 0.991 -2.542 2.212 1.00 87.88 89 VAL A O 1
ATOM 671 N N . PRO A 1 90 ? 2.023 -3.868 0.727 1.00 89.56 90 PRO A N 1
ATOM 672 C CA . PRO A 1 90 ? 2.466 -4.808 1.757 1.00 89.56 90 PRO A CA 1
ATOM 673 C C . PRO A 1 90 ? 3.382 -4.154 2.798 1.00 89.56 90 PRO A C 1
ATOM 675 O O . PRO A 1 90 ? 3.251 -4.403 3.994 1.00 89.56 90 PRO A O 1
ATOM 678 N N . ARG A 1 91 ? 4.299 -3.277 2.364 1.00 91.12 91 ARG A N 1
ATOM 679 C CA . ARG A 1 91 ? 5.276 -2.631 3.256 1.00 91.12 91 ARG A CA 1
ATOM 680 C C . ARG A 1 91 ? 4.637 -1.591 4.163 1.00 91.12 91 ARG A C 1
ATOM 682 O O . ARG A 1 91 ? 4.896 -1.585 5.363 1.00 91.12 91 ARG A O 1
ATOM 689 N N . ALA A 1 92 ? 3.796 -0.732 3.600 1.00 90.56 92 ALA A N 1
ATOM 690 C CA . ALA A 1 92 ? 3.097 0.303 4.343 1.00 90.56 92 ALA A CA 1
ATOM 691 C C . ALA A 1 92 ? 2.040 -0.301 5.277 1.00 90.56 92 ALA A C 1
ATOM 693 O O . ALA A 1 92 ? 1.911 0.137 6.418 1.00 90.56 92 ALA A O 1
ATOM 694 N N . THR A 1 93 ? 1.356 -1.365 4.845 1.00 91.56 93 THR A N 1
ATOM 695 C CA . THR A 1 93 ? 0.422 -2.107 5.701 1.00 91.56 93 THR A CA 1
ATOM 696 C C . THR A 1 93 ? 1.140 -2.774 6.864 1.00 91.56 93 THR A C 1
ATOM 698 O O . THR A 1 93 ? 0.701 -2.634 8.001 1.00 91.56 93 THR A O 1
ATOM 701 N N . LYS A 1 94 ? 2.280 -3.428 6.617 1.00 93.50 94 LYS A N 1
ATOM 702 C CA . LYS A 1 94 ? 3.099 -4.022 7.680 1.00 93.50 94 LYS A CA 1
ATOM 703 C C . LYS A 1 94 ? 3.638 -2.970 8.654 1.00 93.50 94 LYS A C 1
ATOM 705 O O . LYS A 1 94 ? 3.653 -3.198 9.858 1.00 93.50 94 LYS A O 1
ATOM 710 N N . ALA A 1 95 ? 4.051 -1.807 8.152 1.00 92.31 95 ALA A N 1
ATOM 711 C CA . ALA A 1 95 ? 4.480 -0.696 8.998 1.00 92.31 95 ALA A CA 1
ATOM 712 C C . ALA A 1 95 ? 3.332 -0.165 9.874 1.00 92.31 95 ALA A C 1
ATOM 714 O O . ALA A 1 95 ? 3.540 0.077 11.059 1.00 92.31 95 ALA A O 1
ATOM 715 N N . ALA A 1 96 ? 2.126 -0.025 9.312 1.00 92.50 96 ALA A N 1
ATOM 716 C CA . ALA A 1 96 ? 0.937 0.373 10.064 1.00 92.50 96 ALA A CA 1
ATOM 717 C C . ALA A 1 96 ? 0.555 -0.673 11.122 1.00 92.50 96 ALA A C 1
ATOM 719 O O . ALA A 1 96 ? 0.333 -0.311 12.271 1.00 92.50 96 ALA A O 1
ATOM 720 N N . TRP A 1 97 ? 0.565 -1.959 10.758 1.00 94.25 97 TRP A N 1
ATOM 721 C CA . TRP A 1 97 ? 0.343 -3.076 11.677 1.00 94.25 97 TRP A CA 1
ATOM 722 C C . TRP A 1 97 ? 1.286 -3.007 12.876 1.00 94.25 97 TRP A C 1
ATOM 724 O O . TRP A 1 97 ? 0.832 -2.952 14.012 1.00 94.25 97 TRP A O 1
ATOM 734 N N . ASN A 1 98 ? 2.594 -2.925 12.621 1.00 93.62 98 ASN A N 1
ATOM 735 C CA . ASN A 1 98 ? 3.614 -2.889 13.669 1.00 93.62 98 ASN A CA 1
ATOM 736 C C . ASN A 1 98 ? 3.494 -1.672 14.600 1.00 93.62 98 ASN A C 1
ATOM 738 O O . ASN A 1 98 ? 3.944 -1.750 15.740 1.00 93.62 98 ASN A O 1
ATOM 742 N N . ALA A 1 99 ? 2.926 -0.564 14.121 1.00 92.75 99 ALA A N 1
ATOM 743 C CA . ALA A 1 99 ? 2.741 0.653 14.905 1.00 92.75 99 ALA A CA 1
ATOM 744 C C . ALA A 1 99 ? 1.495 0.623 15.807 1.00 92.75 99 ALA A C 1
ATOM 746 O O . ALA A 1 99 ? 1.425 1.407 16.751 1.00 92.75 99 ALA A O 1
ATOM 747 N N . ASP A 1 100 ? 0.525 -0.245 15.515 1.00 93.00 100 ASP A N 1
ATOM 748 C CA . ASP A 1 100 ? -0.732 -0.344 16.259 1.00 93.00 100 ASP A CA 1
ATOM 749 C C . ASP A 1 100 ? -0.625 -1.305 17.451 1.00 93.00 100 ASP A C 1
ATOM 751 O O . ASP A 1 100 ? 0.185 -2.239 17.440 1.00 93.00 100 ASP A O 1
ATOM 755 N N . THR A 1 101 ? -1.458 -1.084 18.471 1.00 94.56 101 THR A N 1
ATOM 756 C CA . THR A 1 101 ? -1.562 -1.956 19.652 1.00 94.56 101 THR A CA 1
ATOM 757 C C . THR A 1 101 ? -2.304 -3.255 19.335 1.00 94.56 101 THR A C 1
ATOM 759 O O . THR A 1 101 ? -2.983 -3.371 18.315 1.00 94.56 101 THR A O 1
ATOM 762 N N . GLU A 1 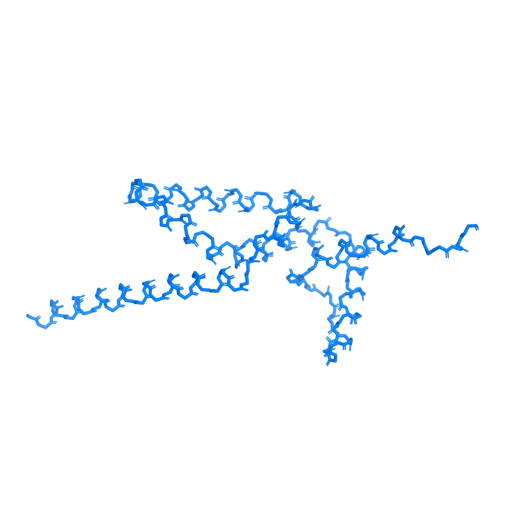102 ? -2.197 -4.245 20.222 1.00 93.62 102 GLU A N 1
ATOM 763 C CA . GLU A 1 102 ? -2.918 -5.518 20.091 1.00 93.62 102 GLU A CA 1
ATOM 764 C C . GLU A 1 102 ? -4.438 -5.312 20.028 1.00 93.62 102 GLU A C 1
ATOM 766 O O . GLU A 1 102 ? -5.067 -5.751 19.072 1.00 93.62 102 GLU A O 1
ATOM 771 N N . GLU A 1 103 ? -5.004 -4.508 20.931 1.00 93.25 103 GLU A N 1
ATOM 772 C CA . GLU A 1 103 ? -6.435 -4.161 20.940 1.00 93.25 103 GLU A CA 1
ATOM 773 C C . GLU A 1 103 ? -6.902 -3.539 19.608 1.00 93.25 103 GLU A C 1
ATOM 775 O O . GLU A 1 103 ? -7.954 -3.876 19.055 1.00 93.25 103 GLU A O 1
ATOM 780 N N . GLN A 1 104 ? -6.092 -2.647 19.029 1.00 93.00 104 GLN A N 1
ATOM 781 C CA . GLN A 1 104 ? -6.396 -2.048 17.731 1.00 93.00 104 GLN A CA 1
ATOM 782 C C . GLN A 1 104 ? -6.397 -3.095 16.613 1.00 93.00 104 GLN A C 1
ATOM 784 O O . GLN A 1 104 ? -7.279 -3.060 15.748 1.00 93.00 104 GLN A O 1
ATOM 789 N N . ARG A 1 105 ? -5.455 -4.041 16.643 1.00 95.00 105 ARG A N 1
ATOM 790 C CA . ARG A 1 105 ? -5.367 -5.131 15.664 1.00 95.00 105 ARG A CA 1
ATOM 791 C C . ARG A 1 105 ? -6.530 -6.107 15.798 1.00 95.00 105 ARG A C 1
ATOM 793 O O . ARG A 1 105 ? -7.127 -6.457 14.782 1.00 95.00 105 ARG A O 1
ATOM 800 N N . GLU A 1 106 ? -6.910 -6.468 17.019 1.00 94.94 106 GLU A N 1
ATOM 801 C CA . GLU A 1 106 ? -8.069 -7.320 17.301 1.00 94.94 106 GLU A CA 1
ATOM 802 C C . GLU A 1 106 ? -9.374 -6.683 16.809 1.00 94.94 106 GLU A C 1
ATOM 804 O O . GLU A 1 106 ? -10.181 -7.340 16.148 1.00 94.94 106 GLU A O 1
ATOM 809 N N . SER A 1 107 ? -9.560 -5.376 17.034 1.00 94.25 107 SER A N 1
ATOM 810 C CA . SER A 1 107 ? -10.745 -4.660 16.539 1.00 94.25 107 SER A CA 1
ATOM 811 C C . SER A 1 107 ? -10.854 -4.704 15.006 1.00 94.25 107 SER A C 1
ATOM 813 O O . SER A 1 107 ? -11.935 -4.925 14.452 1.00 94.25 107 SER A O 1
ATOM 815 N N . ALA A 1 108 ? -9.725 -4.555 14.304 1.00 95.06 108 ALA A N 1
ATOM 816 C CA . ALA A 1 108 ? -9.663 -4.660 12.849 1.00 95.06 108 ALA A CA 1
ATOM 817 C C . ALA A 1 108 ? -9.881 -6.107 12.374 1.00 95.06 108 ALA A C 1
ATOM 819 O O . ALA A 1 108 ? -10.572 -6.332 11.376 1.00 95.06 108 ALA A O 1
ATOM 820 N N . LEU A 1 109 ? -9.346 -7.092 13.102 1.00 96.25 109 LEU A N 1
ATOM 821 C CA . LEU A 1 109 ? -9.533 -8.514 12.821 1.00 96.25 109 LEU A CA 1
ATOM 822 C C . LEU A 1 109 ? -11.008 -8.913 12.927 1.00 96.25 109 LEU A C 1
ATOM 824 O O . LEU A 1 109 ? -11.531 -9.573 12.030 1.00 96.25 109 LEU A O 1
ATOM 828 N N . ALA A 1 110 ? -11.710 -8.451 13.963 1.00 95.31 110 ALA A N 1
ATOM 829 C CA . ALA A 1 110 ? -13.136 -8.712 14.138 1.00 95.31 110 ALA A CA 1
ATOM 830 C C . ALA A 1 110 ? -13.959 -8.183 12.951 1.00 95.31 110 ALA A C 1
ATOM 832 O O . A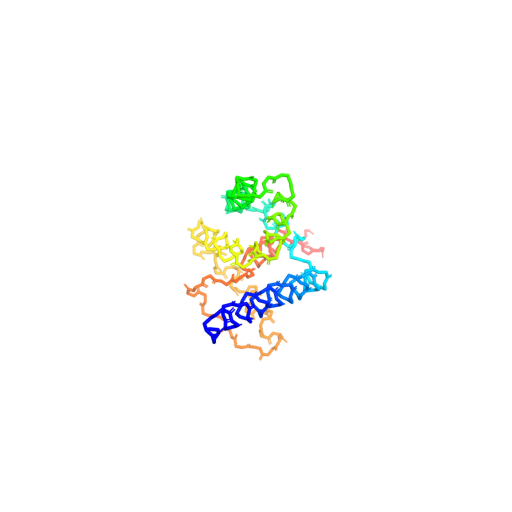LA A 1 110 ? -14.833 -8.875 12.424 1.00 95.31 110 ALA A O 1
ATOM 833 N N . VAL A 1 111 ? -13.650 -6.973 12.476 1.00 95.12 111 VAL A N 1
ATOM 834 C CA . VAL A 1 111 ? -14.266 -6.405 11.268 1.00 95.12 111 VAL A CA 1
ATOM 835 C C . VAL A 1 111 ? -13.980 -7.271 10.042 1.00 95.12 111 VAL A C 1
ATOM 837 O O . VAL A 1 111 ? -14.894 -7.565 9.266 1.00 95.12 111 VAL A O 1
ATOM 840 N N . ARG A 1 112 ? -12.729 -7.700 9.871 1.00 95.75 112 ARG A N 1
ATOM 841 C CA . ARG A 1 112 ? -12.307 -8.515 8.736 1.00 95.75 112 ARG A CA 1
ATOM 842 C C . ARG A 1 112 ? -12.991 -9.883 8.723 1.00 95.75 112 ARG A C 1
ATOM 844 O O . ARG A 1 112 ? -13.514 -10.284 7.682 1.00 95.75 112 ARG A O 1
ATOM 851 N N . ASN A 1 113 ? -13.036 -10.568 9.862 1.00 96.25 113 ASN A N 1
ATOM 852 C CA . ASN A 1 113 ? -13.653 -11.887 9.985 1.00 96.25 113 ASN A CA 1
ATOM 853 C C . ASN A 1 113 ? -15.164 -11.828 9.754 1.00 96.25 113 ASN A C 1
ATOM 855 O O . ASN A 1 113 ? -15.684 -12.686 9.049 1.00 96.25 113 ASN A O 1
ATOM 859 N N . ARG A 1 114 ? -15.862 -10.762 10.178 1.00 94.31 114 ARG A N 1
ATOM 860 C CA . ARG A 1 114 ? -17.276 -10.554 9.800 1.00 94.31 114 ARG A CA 1
ATOM 861 C C . ARG A 1 114 ? -17.478 -10.524 8.281 1.00 94.31 114 ARG A C 1
ATOM 863 O O . ARG A 1 114 ? -18.408 -11.146 7.776 1.00 94.31 114 ARG A O 1
ATOM 870 N N . VAL A 1 115 ? -16.610 -9.822 7.545 1.00 93.50 115 VAL A N 1
ATOM 871 C CA . VAL A 1 115 ? -16.685 -9.750 6.072 1.00 93.50 115 VAL A CA 1
ATOM 872 C C . VAL A 1 115 ? -16.395 -11.112 5.437 1.00 93.50 115 VAL A C 1
ATOM 874 O O . VAL A 1 115 ? -17.102 -11.518 4.518 1.00 93.50 115 VAL A O 1
ATOM 877 N N . ARG A 1 116 ? -15.381 -11.828 5.932 1.00 95.06 116 ARG A N 1
ATOM 878 C CA . ARG A 1 116 ? -14.989 -13.149 5.418 1.00 95.06 116 ARG A CA 1
ATOM 879 C C . ARG A 1 116 ? -16.067 -14.200 5.657 1.00 95.06 116 ARG A C 1
ATOM 881 O O . ARG A 1 116 ? -16.455 -14.885 4.718 1.00 95.06 116 ARG A O 1
ATOM 888 N N . LEU A 1 117 ? -16.631 -14.246 6.860 1.00 94.94 117 LEU A N 1
ATOM 889 C CA . LEU A 1 117 ? -17.743 -15.134 7.193 1.00 94.94 117 LEU A CA 1
ATOM 890 C C . LEU A 1 117 ? -18.973 -14.859 6.318 1.00 94.94 117 LEU A C 1
ATOM 892 O O . LEU A 1 117 ? -19.579 -15.797 5.804 1.00 94.94 117 LEU A O 1
ATOM 896 N N . ALA A 1 118 ? -19.309 -13.586 6.073 1.00 93.75 118 ALA A N 1
ATOM 897 C CA . ALA A 1 118 ? -20.395 -13.221 5.159 1.00 93.75 118 ALA A CA 1
ATOM 898 C C . ALA A 1 118 ? -20.136 -13.696 3.714 1.00 93.75 118 ALA A C 1
ATOM 900 O O . ALA A 1 118 ? -21.070 -14.079 3.009 1.00 93.75 118 ALA A O 1
ATOM 901 N N . ALA A 1 119 ? -18.869 -13.729 3.293 1.00 94.06 119 ALA A N 1
ATOM 902 C CA . ALA A 1 119 ? -18.428 -14.284 2.015 1.00 94.06 119 ALA A CA 1
ATOM 903 C C . ALA A 1 119 ? -18.246 -15.819 2.027 1.00 94.06 119 ALA A C 1
ATOM 905 O O . ALA A 1 119 ? -17.853 -16.386 1.010 1.00 94.06 119 ALA A O 1
ATOM 906 N N . ARG A 1 120 ? -18.557 -16.500 3.143 1.00 94.12 120 ARG A N 1
ATOM 907 C CA . ARG A 1 120 ? -18.319 -17.941 3.371 1.00 94.12 120 ARG A CA 1
ATOM 908 C C . ARG A 1 120 ? -16.844 -18.351 3.266 1.00 94.12 120 ARG A C 1
ATOM 910 O O . ARG A 1 120 ? -16.530 -19.480 2.898 1.00 94.12 120 ARG A O 1
ATOM 917 N N . GLU A 1 121 ? -15.941 -17.436 3.591 1.00 94.19 121 GLU A N 1
ATOM 918 C CA . GLU A 1 121 ? -14.506 -17.689 3.706 1.00 94.19 121 GLU A CA 1
ATOM 919 C C . GLU A 1 121 ? -14.134 -18.066 5.147 1.00 94.19 121 GLU A C 1
ATOM 921 O O . GLU A 1 121 ? -14.813 -17.681 6.101 1.00 94.19 121 GLU A O 1
ATOM 926 N N . SER A 1 122 ? -13.021 -18.788 5.314 1.00 92.25 122 SER A N 1
ATOM 927 C CA . SER A 1 122 ? -12.473 -19.102 6.636 1.00 92.25 122 SER A CA 1
ATOM 928 C C . SER A 1 122 ? -12.017 -17.840 7.364 1.00 92.25 122 SER A C 1
ATOM 930 O O . SER A 1 122 ? -11.514 -16.901 6.737 1.00 92.25 122 SER A O 1
ATOM 932 N N . GLU A 1 123 ? -12.133 -17.830 8.687 1.00 93.69 123 GLU A N 1
ATOM 933 C CA . GLU A 1 123 ? -11.593 -16.756 9.519 1.00 93.69 123 GLU A CA 1
ATOM 934 C C . GLU A 1 123 ? -10.075 -16.612 9.343 1.00 93.69 123 GLU A C 1
ATOM 936 O O . GLU A 1 123 ? -9.370 -17.560 8.988 1.00 93.69 123 GLU A O 1
ATOM 941 N N . LEU A 1 124 ? -9.590 -15.390 9.542 1.00 92.94 124 LEU A N 1
ATOM 942 C CA . LEU A 1 124 ? -8.175 -15.105 9.741 1.00 92.94 124 LEU A CA 1
ATOM 943 C C . LEU A 1 124 ? -7.860 -15.226 11.232 1.00 92.94 124 LEU A C 1
ATOM 945 O O . LEU A 1 124 ? -8.655 -14.798 12.069 1.00 92.94 124 LEU A O 1
ATOM 949 N N . ASP A 1 125 ? -6.688 -15.768 11.538 1.00 92.19 125 ASP A N 1
ATOM 950 C CA . ASP A 1 125 ? -6.149 -15.876 12.898 1.00 92.19 125 ASP A CA 1
ATOM 951 C C . ASP A 1 125 ? -5.645 -14.530 13.448 1.00 92.19 125 ASP A C 1
ATOM 953 O O . ASP A 1 125 ? -5.656 -14.311 14.654 1.00 92.19 125 ASP A O 1
ATOM 957 N N . GLY A 1 126 ? -5.232 -13.616 12.563 1.00 88.94 126 GLY A N 1
ATOM 958 C CA . GLY A 1 126 ? -4.697 -12.305 12.917 1.00 88.94 126 GLY A CA 1
ATOM 959 C C . GLY A 1 126 ? -3.240 -12.318 13.377 1.00 88.94 126 GLY A C 1
ATOM 960 O O . GLY A 1 126 ? -2.781 -11.314 13.918 1.00 88.94 126 GLY A O 1
ATOM 961 N N . THR A 1 127 ? -2.490 -13.404 13.157 1.00 90.06 127 THR A N 1
ATOM 962 C CA . THR A 1 127 ? -1.065 -13.464 13.536 1.00 90.06 127 THR A CA 1
ATOM 963 C C . THR A 1 127 ? -0.186 -12.642 12.598 1.00 90.06 127 THR A C 1
ATOM 965 O O . THR A 1 127 ? 0.859 -12.126 12.998 1.00 90.06 127 THR A O 1
ATOM 968 N N . GLU A 1 128 ? -0.612 -12.497 11.343 1.00 90.50 128 GLU A N 1
ATOM 969 C CA . GLU A 1 128 ? 0.083 -11.730 10.318 1.00 90.50 128 GLU A CA 1
ATOM 970 C C . GLU A 1 128 ? -0.779 -10.593 9.766 1.00 90.50 128 GLU A C 1
ATOM 972 O O . GLU A 1 128 ? -2.009 -10.654 9.722 1.00 90.50 128 GLU A O 1
ATOM 977 N N . CYS A 1 129 ? -0.113 -9.541 9.286 1.00 92.12 129 CYS A N 1
ATOM 978 C CA . CYS A 1 129 ? -0.799 -8.437 8.633 1.00 92.12 129 CYS A CA 1
ATOM 979 C C . CYS A 1 129 ? -1.401 -8.880 7.288 1.00 92.12 129 CYS A C 1
ATOM 981 O O . CYS A 1 129 ? -0.731 -9.510 6.469 1.00 92.12 129 CYS A O 1
ATOM 983 N N . TRP A 1 130 ? -2.636 -8.466 7.005 1.00 92.25 130 TRP A N 1
ATOM 984 C CA . TRP A 1 130 ? -3.291 -8.675 5.710 1.00 92.25 130 TRP A CA 1
ATOM 985 C C . TRP A 1 130 ? -3.390 -7.365 4.924 1.00 92.25 130 TRP A C 1
ATOM 987 O O . TRP A 1 130 ? -3.508 -6.291 5.504 1.00 92.25 130 TRP A O 1
ATOM 997 N N . ASN A 1 131 ? -3.420 -7.438 3.589 1.00 86.38 131 ASN A N 1
ATOM 998 C CA . ASN A 1 131 ? -3.381 -6.259 2.703 1.00 86.38 131 ASN A CA 1
ATOM 999 C C . ASN A 1 131 ? -4.475 -5.203 2.959 1.00 86.38 131 ASN A C 1
ATOM 1001 O O . ASN A 1 131 ? -4.318 -4.052 2.569 1.00 86.38 131 ASN A O 1
ATOM 1005 N N . GLN A 1 132 ? -5.603 -5.588 3.558 1.00 90.19 132 GLN A N 1
ATOM 1006 C CA . GLN A 1 132 ? -6.746 -4.699 3.809 1.00 90.19 132 GLN A CA 1
ATOM 1007 C C . GLN A 1 132 ? -6.789 -4.165 5.249 1.00 90.19 132 GLN A C 1
ATOM 1009 O O . GLN A 1 132 ? -7.703 -3.416 5.583 1.00 90.19 132 GLN A O 1
ATOM 1014 N N . TYR A 1 133 ? -5.775 -4.468 6.066 1.00 93.69 133 TYR A N 1
ATOM 1015 C CA . TYR A 1 133 ? -5.715 -4.120 7.486 1.00 93.69 133 TYR A CA 1
ATOM 1016 C C . TYR A 1 133 ? -6.034 -2.648 7.771 1.00 93.69 133 TYR A C 1
ATOM 1018 O O . TYR A 1 133 ? -6.883 -2.355 8.604 1.00 93.69 133 TYR A O 1
ATOM 1026 N N . VAL A 1 134 ? -5.426 -1.708 7.041 1.00 92.31 134 VAL A N 1
ATOM 1027 C CA . VAL A 1 134 ? -5.638 -0.266 7.279 1.00 92.31 134 VAL A CA 1
ATOM 1028 C C . VAL A 1 134 ? -7.079 0.162 6.984 1.00 92.31 134 VAL A C 1
ATOM 1030 O O . VAL A 1 134 ? -7.618 1.034 7.665 1.00 92.31 134 VAL A O 1
ATOM 1033 N N . LEU A 1 135 ? -7.729 -0.461 5.997 1.00 91.31 135 LEU A N 1
ATOM 1034 C CA . LEU A 1 135 ? -9.139 -0.205 5.695 1.00 91.31 135 LEU A CA 1
ATOM 1035 C C . LEU A 1 135 ? -10.048 -0.771 6.787 1.00 91.31 135 LEU A C 1
ATOM 1037 O O . LEU A 1 135 ? -10.994 -0.100 7.199 1.00 91.31 135 LEU A O 1
ATOM 1041 N N . ASP A 1 136 ? -9.751 -1.980 7.264 1.00 94.12 136 ASP A N 1
ATOM 1042 C CA . ASP A 1 136 ? -10.515 -2.625 8.330 1.00 94.12 136 ASP A CA 1
ATOM 1043 C C . ASP A 1 136 ? -10.338 -1.887 9.664 1.00 94.12 136 ASP A C 1
ATOM 1045 O O . ASP A 1 136 ? -11.316 -1.683 10.381 1.00 94.12 136 ASP A O 1
ATOM 1049 N N . ARG A 1 137 ? -9.135 -1.372 9.949 1.00 94.12 137 ARG A N 1
ATOM 1050 C CA . ARG A 1 137 ? -8.860 -0.532 11.119 1.00 94.12 137 ARG A CA 1
ATOM 1051 C C . ARG A 1 137 ? -9.632 0.785 11.075 1.00 94.12 137 ARG A C 1
ATOM 1053 O O . ARG A 1 137 ? -10.312 1.115 12.041 1.00 94.12 137 ARG A O 1
ATOM 1060 N N . ALA A 1 138 ? -9.619 1.485 9.940 1.00 91.56 138 ALA A N 1
ATOM 1061 C CA . ALA A 1 138 ? -10.404 2.711 9.765 1.00 91.56 138 ALA A CA 1
ATOM 1062 C C . ALA A 1 138 ? -11.924 2.455 9.830 1.00 91.56 138 ALA A C 1
ATOM 1064 O O . ALA A 1 138 ? -12.706 3.345 10.174 1.00 91.56 138 ALA A O 1
ATOM 1065 N N . ARG A 1 139 ? -12.376 1.244 9.474 1.00 91.12 139 ARG A N 1
ATOM 1066 C CA . ARG A 1 139 ? -13.775 0.829 9.639 1.00 91.12 139 ARG A CA 1
ATOM 1067 C C . ARG A 1 139 ? -14.100 0.536 11.105 1.00 91.12 139 ARG A C 1
ATOM 1069 O O . ARG A 1 139 ? -15.175 0.928 11.546 1.00 91.12 139 ARG A O 1
ATOM 1076 N N . ALA A 1 140 ? -13.197 -0.109 11.842 1.00 92.75 140 ALA A N 1
ATOM 1077 C CA . ALA A 1 140 ? -13.347 -0.351 13.276 1.00 92.75 140 ALA A CA 1
ATOM 1078 C C . ALA A 1 140 ? -13.431 0.968 14.063 1.00 92.75 140 ALA A C 1
ATOM 1080 O O . ALA A 1 140 ? -14.315 1.120 14.899 1.00 92.75 140 ALA A O 1
ATOM 1081 N N . GLU A 1 141 ? -12.583 1.948 13.734 1.00 91.38 141 GLU A N 1
ATOM 1082 C CA . GLU A 1 141 ? -12.615 3.298 14.326 1.00 91.38 141 GLU A CA 1
ATOM 1083 C C . GLU A 1 141 ? -13.975 3.970 14.124 1.00 91.38 141 GLU A C 1
ATOM 1085 O O . GLU A 1 141 ? -14.630 4.355 15.089 1.00 91.38 141 GLU A O 1
ATOM 1090 N N . ARG A 1 142 ? -14.475 3.996 12.883 1.00 88.75 142 ARG A N 1
ATOM 1091 C CA . ARG A 1 142 ? -15.798 4.566 12.594 1.00 88.75 142 ARG A CA 1
ATOM 1092 C C . ARG A 1 142 ? -16.952 3.825 13.267 1.00 88.75 142 ARG A C 1
ATOM 1094 O O . ARG A 1 142 ? -17.964 4.445 13.569 1.00 88.75 142 ARG A O 1
ATOM 1101 N N . GLN A 1 143 ? -16.835 2.513 13.476 1.00 88.00 143 GLN A N 1
ATOM 1102 C CA . GLN A 1 143 ? -17.850 1.748 14.208 1.00 88.00 143 GLN A CA 1
ATOM 1103 C C . GLN A 1 143 ? -17.882 2.116 15.692 1.00 88.00 143 GLN A C 1
ATOM 1105 O O . GLN A 1 143 ? -18.965 2.152 16.262 1.00 88.00 143 GLN A O 1
ATOM 1110 N N . ALA A 1 144 ? -16.729 2.407 16.297 1.00 83.75 144 ALA A N 1
ATOM 1111 C CA . ALA A 1 144 ? -16.655 2.848 17.688 1.00 83.75 144 ALA A CA 1
ATOM 1112 C C . ALA A 1 144 ? -17.232 4.262 17.884 1.00 83.75 144 ALA A C 1
ATOM 1114 O O . ALA A 1 144 ? -17.824 4.548 18.919 1.00 83.75 144 ALA A O 1
ATOM 1115 N N . GLU A 1 145 ? -17.089 5.133 16.883 1.00 84.88 145 GLU A N 1
ATOM 1116 C CA . GLU A 1 145 ? -17.635 6.499 16.900 1.00 84.88 145 GLU A CA 1
ATOM 1117 C C . GLU A 1 145 ? -19.135 6.563 16.571 1.00 84.88 145 GLU A C 1
ATOM 1119 O O . GLU A 1 145 ? -19.800 7.557 16.869 1.00 84.88 145 GLU A O 1
ATOM 1124 N N . TYR A 1 146 ? -19.687 5.527 15.935 1.00 79.81 146 TYR A N 1
ATOM 1125 C CA . TYR A 1 146 ? -21.081 5.525 15.509 1.00 79.81 146 TYR A CA 1
ATOM 1126 C C . TYR A 1 146 ? -22.033 5.344 16.696 1.00 79.81 146 TYR A C 1
ATOM 1128 O O . TYR A 1 146 ? -22.139 4.261 17.270 1.00 79.81 146 TYR A O 1
ATOM 1136 N N . GLN A 1 147 ? -22.801 6.390 17.001 1.00 72.06 147 GLN A N 1
ATOM 1137 C CA . GLN A 1 147 ? -23.991 6.289 17.841 1.00 72.06 147 GLN A CA 1
ATOM 1138 C C . GLN A 1 147 ? -25.228 6.108 16.950 1.00 72.06 147 GLN A C 1
ATOM 1140 O O . GLN A 1 147 ? -25.492 6.963 16.097 1.00 72.06 147 GLN A O 1
ATOM 1145 N N . PRO A 1 148 ? -26.000 5.018 17.107 1.00 73.00 148 PRO A N 1
ATOM 1146 C CA . PRO A 1 148 ? -27.238 4.860 16.363 1.00 73.00 148 PRO A CA 1
ATOM 1147 C C . PRO A 1 148 ? -28.255 5.933 16.789 1.00 73.00 148 PRO A C 1
ATOM 1149 O O . PRO A 1 148 ? -28.318 6.292 17.969 1.00 73.00 148 PRO A O 1
ATOM 1152 N N . PRO A 1 149 ? -29.074 6.449 15.855 1.00 63.12 149 PRO A N 1
ATOM 1153 C CA . PRO A 1 149 ? -30.130 7.394 16.198 1.00 63.12 149 PRO A CA 1
ATOM 1154 C C . PRO A 1 149 ? -31.090 6.754 17.214 1.00 63.12 149 PRO A C 1
ATOM 1156 O O . PRO A 1 149 ? -31.642 5.686 16.953 1.00 63.12 149 PRO A O 1
ATOM 1159 N N . GLY A 1 150 ? -31.262 7.401 18.374 1.00 62.47 150 GLY A N 1
ATOM 1160 C CA . GLY A 1 150 ? -32.093 6.921 19.491 1.00 62.47 150 GLY A CA 1
ATOM 1161 C C . GLY A 1 150 ? -31.332 6.435 20.735 1.00 62.47 150 GLY A C 1
ATOM 1162 O O . GLY A 1 150 ? -31.966 5.949 21.663 1.00 62.47 150 GLY A O 1
ATOM 1163 N N . ALA A 1 151 ? -30.001 6.554 20.771 1.00 61.03 151 ALA A N 1
ATOM 1164 C CA . ALA A 1 151 ? -29.168 6.188 21.926 1.00 61.03 151 ALA A CA 1
ATOM 1165 C C . ALA A 1 151 ? -28.885 7.347 22.915 1.00 61.03 151 ALA A C 1
ATOM 1167 O O . ALA A 1 151 ? -27.942 7.250 23.701 1.00 61.03 151 ALA A O 1
ATOM 1168 N N . GLY A 1 152 ? -29.671 8.431 22.871 1.00 54.38 152 GLY A N 1
ATOM 1169 C CA . GLY A 1 152 ? -29.548 9.612 23.739 1.00 54.38 152 GLY A CA 1
ATOM 1170 C C . GLY A 1 152 ? -30.879 10.037 24.338 1.00 54.38 152 GLY A C 1
ATOM 1171 O O . GLY A 1 152 ? -31.916 9.764 23.691 1.00 54.38 152 GLY A O 1
#

Secondary structure (DSSP, 8-state):
-HHHHHHHHHHHHHHHHHHHHHHHHHHHHHHS--HHHHHHHHHH-HHHHHHHHHHHHHHHHHHHHHHHHHHHHHHHHHHHHHHHHHHHHHHHHHHHHHHS-HHHHHHHHHHHHHHHHHTTPPPP-SSS--TTHHHHHHHHHHHHH-PPTT--

Sequence (152 aa):
MLSAMFIRATIVVSMLVAVAAILGGLVLLLQRPWWPSVVFQTGQRPRAYAPWLIGTFAAVAVLGYTFLGGAGLAMATLLWFILAPAVIVPRATKAAWNADTEEQRESALAVRNRVRLAARESELDGTECWNQYVLDRARAERQAEYQPPGAG

Foldseek 3Di:
DVVVVVVVVVVVVVVVVVVCLLVVLVVCCVVDPPVVVLVVLCVLPVVLQVCLLVVQLVVLQVVQCVPPNPVRNVVSNSVCSSCVCVRRQQRSQQVVVVVDDPVLLVLLQVQVQVVCVVVVHDRDPSPDGDSCSSVSSVVSVVVVVDDDPPPD

Radius of gyration: 21.3 Å; chains: 1; bounding box: 58×32×62 Å

pLDDT: mean 87.07, std 7.74, range [54.38, 96.25]